Protein AF-A0A0A2WNA7-F1 (afdb_monomer)

Mean predicted aligned error: 3.86 Å

Structure (mmCIF, N/CA/C/O backbone):
data_AF-A0A0A2WNA7-F1
#
_entry.id   AF-A0A0A2WNA7-F1
#
loop_
_atom_site.group_PDB
_atom_site.id
_atom_site.type_symbol
_atom_site.label_atom_id
_atom_site.label_alt_id
_atom_site.label_comp_id
_atom_site.label_asym_id
_atom_site.label_entity_id
_atom_site.label_seq_id
_atom_site.pdbx_PDB_ins_code
_atom_site.Cartn_x
_atom_site.Cartn_y
_atom_site.Cartn_z
_atom_site.occupancy
_atom_site.B_iso_or_equiv
_atom_site.auth_seq_id
_atom_site.auth_comp_id
_atom_site.auth_asym_id
_atom_site.auth_atom_id
_atom_site.pdbx_PDB_model_num
ATOM 1 N N . MET A 1 1 ? -21.262 -8.398 -3.304 1.00 74.75 1 MET A N 1
ATOM 2 C CA . MET A 1 1 ? -21.379 -7.431 -4.423 1.00 74.75 1 MET A CA 1
ATOM 3 C C . MET A 1 1 ? -20.556 -6.163 -4.201 1.00 74.75 1 MET A C 1
ATOM 5 O O . MET A 1 1 ? -19.717 -5.873 -5.038 1.00 74.75 1 MET A O 1
ATOM 9 N N . ARG A 1 2 ? -20.698 -5.451 -3.071 1.00 89.50 2 ARG A N 1
ATOM 10 C CA . ARG A 1 2 ? -19.958 -4.197 -2.808 1.00 89.50 2 ARG A CA 1
ATOM 11 C C . ARG A 1 2 ? -18.426 -4.309 -2.900 1.00 89.50 2 ARG A C 1
ATOM 13 O O . ARG A 1 2 ? -17.811 -3.468 -3.539 1.00 89.50 2 ARG A O 1
ATOM 20 N N . THR A 1 3 ? -17.816 -5.335 -2.302 1.00 89.25 3 THR A N 1
ATOM 21 C CA . THR A 1 3 ? -16.349 -5.519 -2.329 1.00 89.25 3 THR A CA 1
ATOM 22 C C . THR A 1 3 ? -15.823 -5.816 -3.728 1.00 89.25 3 THR A C 1
ATOM 24 O O . THR A 1 3 ? -14.811 -5.255 -4.123 1.00 89.25 3 THR A O 1
ATOM 27 N N . LEU A 1 4 ? -16.535 -6.652 -4.491 1.00 91.88 4 LEU A N 1
ATOM 28 C CA . LEU A 1 4 ? -16.180 -6.949 -5.879 1.00 91.88 4 LEU A CA 1
ATOM 29 C C . LEU A 1 4 ? -16.275 -5.691 -6.748 1.00 91.88 4 LEU A C 1
ATOM 31 O O . LEU A 1 4 ? -15.347 -5.399 -7.486 1.00 91.88 4 LEU A O 1
ATOM 35 N N . ALA A 1 5 ? -17.354 -4.914 -6.617 1.00 94.56 5 ALA A N 1
ATOM 36 C CA . ALA A 1 5 ? -17.497 -3.651 -7.338 1.00 94.56 5 ALA A CA 1
ATOM 37 C C . ALA A 1 5 ? -16.379 -2.658 -6.983 1.00 94.56 5 ALA A C 1
ATOM 39 O O . ALA A 1 5 ? -15.822 -2.024 -7.873 1.00 94.56 5 ALA A O 1
ATOM 40 N N . LEU A 1 6 ? -16.014 -2.562 -5.699 1.00 94.12 6 LEU A N 1
ATOM 41 C CA . LEU A 1 6 ? -14.904 -1.722 -5.257 1.00 94.12 6 LEU A CA 1
ATOM 42 C C . LEU A 1 6 ? -13.572 -2.193 -5.852 1.00 94.12 6 LEU A C 1
ATOM 44 O O . LEU A 1 6 ? -12.827 -1.371 -6.364 1.00 94.12 6 LEU A O 1
ATOM 48 N N . PHE A 1 7 ? -13.303 -3.501 -5.837 1.00 95.50 7 PHE A N 1
ATOM 49 C CA . PHE A 1 7 ? -12.118 -4.078 -6.471 1.00 95.50 7 PHE A CA 1
ATOM 50 C C . PHE A 1 7 ? -12.062 -3.766 -7.971 1.00 95.50 7 PHE A C 1
ATOM 52 O O . PHE A 1 7 ? -11.045 -3.276 -8.447 1.00 95.50 7 PHE A O 1
ATOM 59 N N . LEU A 1 8 ? -13.154 -3.996 -8.707 1.00 96.38 8 LEU A N 1
ATOM 60 C CA . LEU A 1 8 ? -13.214 -3.729 -10.147 1.00 96.38 8 LEU A CA 1
ATOM 61 C C . LEU A 1 8 ? -13.015 -2.242 -10.456 1.00 96.38 8 LEU A C 1
ATOM 63 O O . LEU A 1 8 ? -12.287 -1.902 -11.383 1.00 96.38 8 LEU A O 1
ATOM 67 N N . LEU A 1 9 ? -13.614 -1.356 -9.655 1.00 96.56 9 LEU A N 1
ATOM 68 C CA . LEU A 1 9 ? -13.421 0.085 -9.784 1.00 96.56 9 LEU A CA 1
ATOM 69 C C . LEU A 1 9 ? -11.971 0.483 -9.492 1.00 96.56 9 LEU A C 1
ATOM 71 O O . LEU A 1 9 ? -11.406 1.278 -10.234 1.00 96.56 9 LEU A O 1
ATOM 75 N N . THR A 1 10 ? -11.359 -0.080 -8.447 1.00 96.44 10 THR A N 1
ATOM 76 C CA . THR A 1 10 ? -9.941 0.121 -8.129 1.00 96.44 10 THR A CA 1
ATOM 77 C C . THR A 1 10 ? -9.051 -0.339 -9.277 1.00 96.44 10 THR A C 1
ATOM 79 O O . THR A 1 10 ? -8.173 0.413 -9.683 1.00 96.44 10 THR A O 1
ATOM 82 N N . ALA A 1 11 ? -9.292 -1.527 -9.833 1.00 96.19 11 ALA A N 1
ATOM 83 C CA . ALA A 1 11 ? -8.515 -2.060 -10.946 1.00 96.19 11 ALA A CA 1
ATOM 84 C C . ALA A 1 11 ? -8.626 -1.168 -12.192 1.00 96.19 11 ALA A C 1
ATOM 86 O O . ALA A 1 11 ? -7.611 -0.806 -12.785 1.00 96.19 11 ALA A O 1
ATOM 87 N N . LEU A 1 12 ? -9.848 -0.754 -12.542 1.00 96.94 12 LEU A N 1
ATOM 88 C CA . LEU A 1 12 ? -10.103 0.145 -13.666 1.00 96.94 12 LEU A CA 1
ATOM 89 C C . LEU A 1 12 ? -9.439 1.512 -13.461 1.00 96.94 12 LEU A C 1
ATOM 91 O O . LEU A 1 12 ? -8.773 2.015 -14.362 1.00 96.94 12 LEU A O 1
ATOM 95 N N . ALA A 1 13 ? -9.590 2.103 -12.275 1.00 96.69 13 ALA A N 1
ATOM 96 C CA . ALA A 1 13 ? -8.997 3.394 -11.948 1.00 96.69 13 ALA A CA 1
ATOM 97 C C . ALA A 1 13 ? -7.464 3.327 -11.916 1.00 96.69 13 ALA A C 1
ATOM 99 O O . ALA A 1 13 ? -6.812 4.244 -12.407 1.00 96.69 13 ALA A O 1
ATOM 100 N N . GLN A 1 14 ? -6.883 2.240 -11.396 1.00 96.38 14 GLN A N 1
ATOM 101 C CA . GLN A 1 14 ? -5.435 2.034 -11.400 1.00 96.38 14 GLN A CA 1
ATOM 102 C C . GLN A 1 14 ? -4.918 1.993 -12.836 1.00 96.38 14 GLN A C 1
ATOM 104 O O . GLN A 1 14 ? -3.965 2.700 -13.155 1.00 96.38 14 GLN A O 1
ATOM 109 N N . ALA A 1 15 ? -5.554 1.204 -13.706 1.00 94.62 15 ALA A N 1
ATOM 110 C CA . ALA A 1 15 ? -5.166 1.100 -15.109 1.00 94.62 15 ALA A CA 1
ATOM 111 C C . ALA A 1 15 ? -5.284 2.453 -15.827 1.00 94.62 15 ALA A C 1
ATOM 113 O O . ALA A 1 15 ? -4.354 2.874 -16.510 1.00 94.62 15 ALA A O 1
ATOM 114 N N . PHE A 1 16 ? -6.390 3.170 -15.608 1.00 95.69 16 PHE A N 1
ATOM 115 C CA . PHE A 1 16 ? -6.614 4.489 -16.194 1.00 95.69 16 PHE A CA 1
ATOM 116 C C . PHE A 1 16 ? -5.559 5.513 -15.752 1.00 95.69 16 PHE A C 1
ATOM 118 O O . PHE A 1 16 ? -4.976 6.187 -16.595 1.00 95.69 16 PHE A O 1
ATOM 125 N N . LEU A 1 17 ? -5.268 5.607 -14.449 1.00 94.56 17 LEU A N 1
ATOM 126 C CA . LEU A 1 17 ? -4.246 6.526 -13.934 1.00 94.56 17 LEU A CA 1
ATOM 127 C C . LEU A 1 17 ? -2.845 6.162 -14.430 1.00 94.56 17 LEU A C 1
ATOM 129 O O . LEU A 1 17 ? -2.076 7.056 -14.764 1.00 94.56 17 LEU A O 1
ATOM 133 N N . SER A 1 18 ? -2.533 4.867 -14.516 1.00 91.75 18 SER A N 1
ATOM 134 C CA . SER A 1 18 ? -1.239 4.397 -15.025 1.00 91.75 18 SER A CA 1
ATOM 135 C C . SER A 1 18 ? -1.024 4.797 -16.487 1.00 91.75 18 SER A C 1
ATOM 137 O O . SER A 1 18 ? 0.090 5.135 -16.856 1.00 91.75 18 SER A O 1
ATOM 139 N N . GLY A 1 19 ? -2.081 4.782 -17.309 1.00 93.06 19 GLY A N 1
ATOM 140 C CA . GLY A 1 19 ? -2.011 5.190 -18.716 1.00 93.06 19 GLY A CA 1
ATOM 141 C C . GLY A 1 19 ? -2.117 6.699 -18.959 1.00 93.06 19 GLY A C 1
ATOM 142 O O . GLY A 1 19 ? -1.809 7.156 -20.054 1.00 93.06 19 GLY A O 1
ATOM 143 N N . LEU A 1 20 ? -2.581 7.474 -17.972 1.00 94.44 20 LEU A N 1
ATOM 144 C CA . LEU A 1 20 ? -2.735 8.928 -18.088 1.00 94.44 20 LEU A CA 1
ATOM 145 C C . LEU A 1 20 ? -1.456 9.690 -17.712 1.00 94.44 20 LEU A C 1
ATOM 147 O O . LEU A 1 20 ? -1.237 10.798 -18.202 1.00 94.44 20 LEU A O 1
ATOM 151 N N . LEU A 1 21 ? -0.652 9.144 -16.797 1.00 90.94 21 LEU A N 1
ATOM 152 C CA . LEU A 1 21 ? 0.543 9.818 -16.297 1.00 90.94 21 LEU A CA 1
ATOM 153 C C . LEU A 1 21 ? 1.724 9.688 -17.273 1.00 90.94 21 LEU A C 1
ATOM 155 O O . LEU A 1 21 ? 1.818 8.693 -17.988 1.00 90.94 21 LEU A O 1
ATOM 159 N N . PRO A 1 22 ? 2.639 10.677 -17.299 1.00 90.94 22 PRO A N 1
ATOM 160 C CA . PRO A 1 22 ? 3.851 10.598 -18.107 1.00 90.94 22 PRO A CA 1
ATOM 161 C C . PRO A 1 22 ? 4.740 9.413 -17.722 1.00 90.94 22 PRO A C 1
ATOM 163 O O . PRO A 1 22 ? 4.801 9.024 -16.552 1.00 90.94 22 PRO A O 1
ATOM 166 N N . ASP A 1 23 ? 5.508 8.924 -18.695 1.00 85.06 23 ASP A N 1
ATOM 167 C CA . ASP A 1 23 ? 6.494 7.868 -18.479 1.00 85.06 23 ASP A CA 1
ATOM 168 C C . ASP A 1 23 ? 7.453 8.215 -17.330 1.00 85.06 23 ASP A C 1
ATOM 170 O O . ASP A 1 23 ? 7.996 9.318 -17.236 1.00 85.06 23 ASP A O 1
ATOM 174 N N . GLY A 1 24 ? 7.659 7.246 -16.438 1.00 83.81 24 GLY A N 1
ATOM 175 C CA . GLY A 1 24 ? 8.529 7.376 -15.271 1.00 83.81 24 GLY A CA 1
ATOM 176 C C . GLY A 1 24 ? 7.848 7.913 -14.012 1.00 83.81 24 GLY A C 1
ATOM 177 O O . GLY A 1 24 ? 8.391 7.698 -12.931 1.00 83.81 24 GLY A O 1
ATOM 178 N N . LEU A 1 25 ? 6.665 8.535 -14.095 1.00 89.94 25 LEU A N 1
ATOM 179 C CA . LEU A 1 25 ? 5.910 8.962 -12.913 1.00 89.94 25 LEU A CA 1
ATOM 180 C C . LEU A 1 25 ? 4.964 7.838 -12.448 1.00 89.94 25 LEU A C 1
ATOM 182 O O . LEU A 1 25 ? 4.006 7.523 -13.155 1.00 89.94 25 LEU A O 1
ATOM 186 N N . PRO A 1 26 ? 5.179 7.234 -11.263 1.00 91.88 26 PRO A N 1
ATOM 187 C CA . PRO A 1 26 ? 4.306 6.168 -10.800 1.00 91.88 26 PRO A CA 1
ATOM 188 C C . PRO A 1 26 ? 2.928 6.735 -10.417 1.00 91.88 26 PRO A C 1
ATOM 190 O O . PRO A 1 26 ? 2.853 7.789 -9.778 1.00 91.88 26 PRO A O 1
ATOM 193 N N . PRO A 1 27 ? 1.826 6.048 -10.759 1.00 94.62 27 PRO A N 1
ATOM 194 C CA . PRO A 1 27 ? 0.501 6.398 -10.261 1.00 94.62 27 PRO A CA 1
ATOM 195 C C . PRO A 1 27 ? 0.404 6.186 -8.743 1.00 94.62 27 PRO A C 1
ATOM 197 O O . PRO A 1 27 ? 1.195 5.435 -8.169 1.00 94.62 27 PRO A O 1
ATOM 200 N N . PRO A 1 28 ? -0.593 6.791 -8.067 1.00 96.75 28 PRO A N 1
ATOM 201 C CA . PRO A 1 28 ? -0.918 6.387 -6.704 1.00 96.75 28 PRO A CA 1
ATOM 202 C C . PRO A 1 28 ? -1.269 4.892 -6.664 1.00 96.75 28 PRO A C 1
ATOM 204 O O . PRO A 1 28 ? -1.909 4.365 -7.578 1.00 96.75 28 PRO A O 1
ATOM 207 N N . ASP A 1 29 ? -0.894 4.219 -5.580 1.00 97.44 29 ASP A N 1
ATOM 208 C CA . ASP A 1 29 ? -1.148 2.791 -5.400 1.00 97.44 29 ASP A CA 1
ATOM 209 C C . ASP A 1 29 ? -2.550 2.562 -4.817 1.00 97.44 29 ASP A C 1
ATOM 211 O O . ASP A 1 29 ? -2.768 2.544 -3.599 1.00 97.44 29 ASP A O 1
ATOM 215 N N . LEU A 1 30 ? -3.536 2.404 -5.701 1.00 97.75 30 LEU A N 1
ATOM 216 C CA . LEU A 1 30 ? -4.929 2.200 -5.316 1.00 97.75 30 LEU A CA 1
ATOM 217 C C . LEU A 1 30 ? -5.173 0.807 -4.727 1.00 97.75 30 LEU A C 1
ATOM 219 O O . LEU A 1 30 ? -6.077 0.654 -3.902 1.00 97.75 30 LEU A O 1
ATOM 223 N N . TYR A 1 31 ? -4.382 -0.198 -5.110 1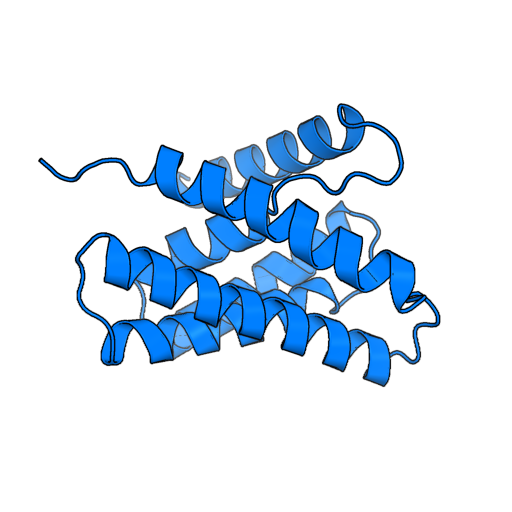.00 97.88 31 TYR A N 1
ATOM 224 C CA . TYR A 1 31 ? -4.473 -1.546 -4.545 1.00 97.88 31 TYR A CA 1
ATOM 225 C C . TYR A 1 31 ? -4.012 -1.569 -3.091 1.00 97.88 31 TYR A C 1
ATOM 227 O O . TYR A 1 31 ? -4.671 -2.183 -2.248 1.00 97.88 31 TYR A O 1
ATOM 235 N N . PHE A 1 32 ? -2.954 -0.831 -2.761 1.00 98.31 32 PHE A N 1
ATOM 236 C CA . PHE A 1 32 ? -2.539 -0.627 -1.379 1.00 98.31 32 PHE A CA 1
ATOM 237 C C . PHE A 1 32 ? -3.618 0.082 -0.559 1.00 98.31 32 PHE A C 1
ATOM 239 O O . PHE A 1 32 ? -3.980 -0.393 0.520 1.00 98.31 32 PHE A O 1
ATOM 246 N N . LEU A 1 33 ? -4.211 1.161 -1.080 1.00 97.69 33 LEU A N 1
ATOM 247 C CA . LEU A 1 33 ? -5.323 1.839 -0.401 1.00 97.69 33 LEU A CA 1
ATOM 248 C C . LEU A 1 33 ? -6.528 0.916 -0.195 1.00 97.69 33 LEU A C 1
ATOM 250 O O . LEU A 1 33 ? -7.143 0.935 0.876 1.00 97.69 33 LEU A O 1
ATOM 254 N N . LEU A 1 34 ? -6.848 0.088 -1.191 1.00 97.31 34 LEU A N 1
ATOM 255 C CA . LEU A 1 34 ? -7.906 -0.911 -1.105 1.00 97.31 34 LEU A CA 1
ATOM 256 C C . LEU A 1 34 ? -7.597 -1.957 -0.029 1.00 97.31 34 LEU A C 1
ATOM 258 O O . LEU A 1 34 ? -8.466 -2.249 0.795 1.00 97.31 34 LEU A O 1
ATOM 262 N N . ALA A 1 35 ? -6.370 -2.479 0.013 1.00 97.88 35 ALA A N 1
ATOM 263 C CA . ALA A 1 35 ? -5.938 -3.437 1.023 1.00 97.88 35 ALA A CA 1
ATOM 264 C C . ALA A 1 35 ? -6.086 -2.850 2.432 1.00 97.88 35 ALA A C 1
ATOM 266 O O . ALA A 1 35 ? -6.749 -3.457 3.277 1.00 97.88 35 ALA A O 1
ATOM 267 N N . LEU A 1 36 ? -5.589 -1.632 2.678 1.00 96.75 36 LEU A N 1
ATOM 268 C CA . LEU A 1 36 ? -5.753 -0.952 3.969 1.00 96.75 36 LEU A CA 1
ATOM 269 C C . LEU A 1 36 ? -7.229 -0.712 4.316 1.00 96.75 36 LEU A C 1
ATOM 271 O O . LEU A 1 36 ? -7.635 -0.869 5.467 1.00 96.75 36 LEU A O 1
ATOM 275 N N . HIS A 1 37 ? -8.054 -0.333 3.337 1.00 95.62 37 HIS A N 1
ATOM 276 C CA . HIS A 1 37 ? -9.482 -0.105 3.549 1.00 95.62 37 HIS A CA 1
ATOM 277 C C . HIS A 1 37 ? -10.220 -1.380 3.970 1.00 95.62 37 HIS A C 1
ATOM 279 O O . HIS A 1 37 ? -10.986 -1.357 4.937 1.00 95.62 37 HIS A O 1
ATOM 285 N N . LEU A 1 38 ? -9.999 -2.483 3.253 1.00 95.00 38 LEU A N 1
ATOM 286 C CA . LEU A 1 38 ? -10.681 -3.753 3.500 1.00 95.00 38 LEU A CA 1
ATOM 287 C C . LEU A 1 38 ? -10.207 -4.411 4.799 1.00 95.00 38 LEU A C 1
ATOM 289 O O . LEU A 1 38 ? -11.021 -4.940 5.554 1.00 95.00 38 LEU A O 1
ATOM 293 N N . THR A 1 39 ? -8.909 -4.334 5.086 1.00 95.50 39 THR A N 1
ATOM 294 C CA . THR A 1 39 ? -8.293 -4.976 6.258 1.00 95.50 39 THR A CA 1
ATOM 295 C C . THR A 1 39 ? -8.551 -4.229 7.564 1.00 95.50 39 THR A C 1
ATOM 297 O O . THR A 1 39 ? -8.609 -4.851 8.622 1.00 95.50 39 THR A O 1
ATOM 300 N N . ALA A 1 40 ? -8.810 -2.917 7.514 1.00 93.19 40 ALA A N 1
ATOM 301 C CA . ALA A 1 40 ? -9.039 -2.084 8.699 1.00 93.19 40 ALA A CA 1
ATOM 302 C C . ALA A 1 40 ? -10.196 -2.541 9.609 1.00 93.19 40 ALA A C 1
ATOM 304 O O . ALA A 1 40 ? -10.301 -2.059 10.733 1.00 93.19 40 ALA A O 1
ATOM 305 N N . ARG A 1 41 ? -11.093 -3.412 9.132 1.00 90.00 41 ARG A N 1
ATOM 306 C CA . ARG A 1 41 ? -12.298 -3.846 9.864 1.00 90.00 41 ARG A CA 1
ATOM 307 C C . ARG A 1 41 ? -12.344 -5.341 10.162 1.00 90.00 41 ARG A C 1
ATOM 309 O O . ARG A 1 41 ? -13.341 -5.812 10.697 1.00 90.00 41 ARG A O 1
ATOM 316 N N . ILE A 1 42 ? -11.305 -6.082 9.794 1.00 95.44 42 ILE A N 1
ATOM 317 C CA . ILE A 1 42 ? -11.250 -7.537 9.952 1.00 95.44 42 ILE A CA 1
ATOM 318 C C . ILE A 1 42 ? -9.987 -7.935 10.720 1.00 95.44 42 ILE A C 1
ATOM 320 O O . ILE A 1 42 ? -9.004 -7.187 10.716 1.00 95.44 42 ILE A O 1
ATOM 324 N N . PRO A 1 43 ? -9.990 -9.088 11.405 1.00 96.31 43 PRO A N 1
ATOM 325 C CA . PRO A 1 43 ? -8.829 -9.540 12.157 1.00 96.31 43 PRO A CA 1
ATOM 326 C C . PRO A 1 43 ? -7.664 -9.932 11.238 1.00 96.31 43 PRO A C 1
ATOM 328 O O . PRO A 1 43 ? -7.858 -10.343 10.092 1.00 96.31 43 PRO A O 1
ATOM 331 N N . TYR A 1 44 ? -6.442 -9.854 11.773 1.00 96.38 44 TYR A N 1
ATOM 332 C CA . TYR A 1 44 ? -5.206 -10.035 11.001 1.00 96.38 44 TYR A CA 1
ATOM 333 C C . TYR A 1 44 ? -5.131 -11.374 10.253 1.00 96.38 44 TYR A C 1
ATOM 335 O O . TYR A 1 44 ? -4.666 -11.411 9.119 1.00 96.38 44 TYR A O 1
ATOM 343 N N . TYR A 1 45 ? -5.642 -12.462 10.834 1.00 96.19 45 TYR A N 1
ATOM 344 C CA . TYR A 1 45 ? -5.606 -13.789 10.211 1.00 96.19 45 TYR A CA 1
ATOM 345 C C . TYR A 1 45 ? -6.495 -13.903 8.958 1.00 96.19 45 TYR A C 1
ATOM 347 O O . TYR A 1 45 ? -6.279 -14.796 8.148 1.00 96.19 45 TYR A O 1
ATOM 355 N N . GLN A 1 46 ? -7.462 -12.997 8.768 1.00 97.81 46 GLN A N 1
ATOM 356 C CA . GLN A 1 46 ? -8.244 -12.869 7.529 1.00 97.81 46 GLN A CA 1
ATOM 357 C C . GLN A 1 46 ? -7.681 -11.775 6.618 1.00 97.81 46 GLN A C 1
ATOM 359 O O . GLN A 1 46 ? -7.621 -11.945 5.401 1.00 97.81 46 GLN A O 1
ATOM 364 N N . GLY A 1 47 ? -7.255 -10.651 7.201 1.00 97.88 47 GLY A N 1
ATOM 365 C CA . GLY A 1 47 ? -6.745 -9.514 6.443 1.00 97.88 47 GLY A CA 1
ATOM 366 C C . GLY A 1 47 ? -5.430 -9.790 5.722 1.00 97.88 47 GLY A C 1
ATOM 367 O O . GLY A 1 47 ? -5.269 -9.356 4.586 1.00 97.88 47 GLY A O 1
ATOM 368 N N . LEU A 1 48 ? -4.509 -10.536 6.336 1.00 98.38 48 LEU A N 1
ATOM 369 C CA . LEU A 1 48 ? -3.216 -10.850 5.723 1.00 98.38 48 LEU A CA 1
ATOM 370 C C . LEU A 1 48 ? -3.364 -11.721 4.459 1.00 98.38 48 LEU A C 1
ATOM 372 O O . LEU A 1 48 ? -2.858 -11.302 3.416 1.00 98.38 48 LEU A O 1
ATOM 376 N N . PRO A 1 49 ? -4.107 -12.853 4.473 1.00 98.44 49 PRO A N 1
ATOM 377 C CA . PRO A 1 49 ? -4.406 -13.589 3.243 1.00 98.44 49 PRO A CA 1
ATOM 378 C C . PRO A 1 49 ? -5.130 -12.748 2.188 1.00 98.44 49 PRO A C 1
ATOM 380 O O . PRO A 1 49 ? -4.827 -12.864 1.003 1.00 98.44 49 PRO A O 1
ATOM 383 N N . LEU A 1 50 ? -6.061 -11.878 2.601 1.00 98.06 50 LEU A N 1
ATOM 384 C CA . LEU A 1 50 ? -6.778 -10.997 1.678 1.00 98.06 50 LEU A CA 1
ATOM 385 C C . LEU A 1 50 ? -5.835 -10.007 0.981 1.00 98.06 50 LEU A C 1
ATOM 387 O O . LEU A 1 50 ? -5.926 -9.836 -0.231 1.00 98.06 50 LEU A O 1
ATOM 391 N N . ALA A 1 51 ? -4.931 -9.367 1.724 1.00 98.38 51 ALA A N 1
ATOM 392 C CA . ALA A 1 51 ? -3.956 -8.434 1.166 1.00 98.38 51 ALA A CA 1
ATOM 393 C C . ALA A 1 51 ? -2.993 -9.128 0.193 1.00 98.38 51 ALA A C 1
ATOM 395 O O . ALA A 1 51 ? -2.737 -8.604 -0.889 1.00 98.38 51 ALA A O 1
ATOM 396 N N . LEU A 1 52 ? -2.527 -10.333 0.544 1.00 98.44 52 LEU A N 1
ATOM 397 C CA . LEU A 1 52 ? -1.719 -11.160 -0.349 1.00 98.44 52 LEU A CA 1
ATOM 398 C C . LEU A 1 52 ? -2.477 -11.477 -1.644 1.00 98.44 52 LEU A C 1
ATOM 400 O O . LEU A 1 52 ? -1.945 -11.262 -2.729 1.00 98.44 52 LEU A O 1
ATOM 404 N N . LEU A 1 53 ? -3.729 -11.937 -1.540 1.00 97.94 53 LEU A N 1
ATOM 405 C CA . LEU A 1 53 ? -4.560 -12.254 -2.701 1.00 97.94 53 LEU A CA 1
ATOM 406 C C . LEU A 1 53 ? -4.773 -11.031 -3.601 1.00 97.94 53 LEU A C 1
ATOM 408 O O . LEU A 1 53 ? -4.657 -11.145 -4.816 1.00 97.94 53 LEU A O 1
ATOM 412 N N . LEU A 1 54 ? -5.049 -9.862 -3.019 1.00 97.94 54 LEU A N 1
ATOM 413 C CA . LEU A 1 54 ? -5.186 -8.617 -3.777 1.00 97.94 54 LEU A CA 1
ATOM 414 C C . LEU A 1 54 ? -3.909 -8.273 -4.545 1.00 97.94 54 LEU A C 1
ATOM 416 O O . LEU A 1 54 ? -3.997 -7.905 -5.712 1.00 97.94 54 LEU A O 1
ATOM 420 N N . GLY A 1 55 ? -2.739 -8.430 -3.923 1.00 97.94 55 GLY A N 1
ATOM 421 C CA . GLY A 1 55 ? -1.465 -8.148 -4.579 1.00 97.94 55 GLY A CA 1
ATOM 422 C C . GLY A 1 55 ? -1.145 -9.154 -5.685 1.00 97.94 55 GLY A C 1
ATOM 423 O O . GLY A 1 55 ? -0.676 -8.761 -6.744 1.00 97.94 55 GLY A O 1
ATOM 424 N N . LEU A 1 56 ? -1.490 -10.433 -5.506 1.00 98.00 56 LEU A N 1
ATOM 425 C CA . LEU A 1 56 ? -1.372 -11.435 -6.573 1.00 98.00 56 LEU A CA 1
ATOM 426 C C . LEU A 1 56 ? -2.293 -11.118 -7.759 1.00 98.00 56 LEU A C 1
ATOM 428 O O . LEU A 1 56 ? -1.892 -11.264 -8.909 1.00 98.00 56 LEU A O 1
ATOM 432 N N . LEU A 1 57 ? -3.520 -10.660 -7.498 1.00 97.50 57 LEU A N 1
ATOM 433 C CA . LEU A 1 57 ? -4.431 -10.215 -8.554 1.00 97.50 57 LEU A CA 1
ATOM 434 C C . LEU A 1 57 ? -3.896 -8.969 -9.269 1.00 97.50 57 LEU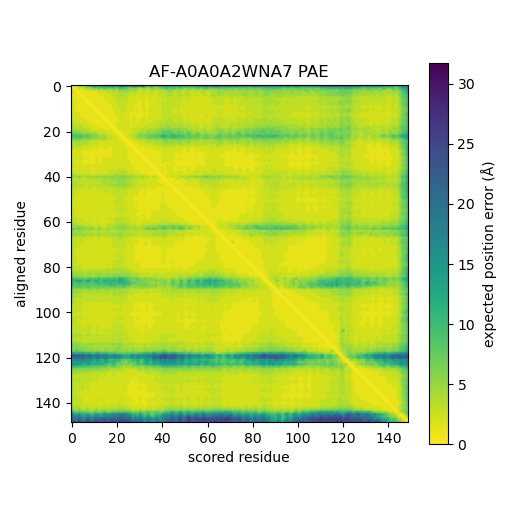 A C 1
ATOM 436 O O . LEU A 1 57 ? -4.001 -8.887 -10.489 1.00 97.50 57 LEU A O 1
ATOM 440 N N . GLN A 1 58 ? -3.297 -8.029 -8.536 1.00 96.81 58 GLN A N 1
ATOM 441 C CA . GLN A 1 58 ? -2.619 -6.871 -9.115 1.00 96.81 58 GLN A CA 1
ATOM 442 C C . GLN A 1 58 ? -1.455 -7.296 -10.016 1.00 96.81 58 GLN A C 1
ATOM 444 O O . GLN A 1 58 ? -1.361 -6.797 -11.135 1.00 96.81 58 GLN A O 1
ATOM 449 N N . ASP A 1 59 ? -0.616 -8.237 -9.571 1.00 96.25 59 ASP A N 1
ATOM 450 C CA . ASP A 1 59 ? 0.476 -8.788 -10.381 1.00 96.25 59 ASP A CA 1
ATOM 451 C C . ASP A 1 59 ? -0.066 -9.387 -11.691 1.00 96.25 59 ASP A C 1
ATOM 453 O O . ASP A 1 59 ? 0.437 -9.075 -12.766 1.00 96.25 59 ASP A O 1
ATOM 457 N N . LEU A 1 60 ? -1.135 -10.190 -11.626 1.00 96.31 60 LEU A N 1
ATOM 458 C CA . LEU A 1 60 ? -1.740 -10.820 -12.807 1.00 96.31 60 LEU A CA 1
ATOM 459 C C . LEU A 1 60 ? -2.357 -9.803 -13.778 1.00 96.31 60 LEU A C 1
ATOM 461 O O . LEU A 1 60 ? -2.158 -9.906 -14.986 1.00 96.31 60 LEU A O 1
ATOM 465 N N . LEU A 1 61 ? -3.106 -8.825 -13.264 1.00 95.19 61 LEU A N 1
ATOM 466 C CA . LEU A 1 61 ? -3.781 -7.812 -14.082 1.00 95.19 61 LEU A CA 1
ATOM 467 C C . LEU A 1 61 ? -2.803 -6.798 -14.683 1.00 95.19 61 LEU A C 1
ATOM 469 O O . LEU A 1 61 ? -3.032 -6.305 -15.784 1.00 95.19 61 LEU A O 1
ATOM 473 N N . GLY A 1 62 ? -1.727 -6.486 -13.962 1.00 90.81 62 GLY A N 1
ATOM 474 C CA . GLY A 1 62 ? -0.678 -5.568 -14.397 1.00 90.81 62 GLY A CA 1
ATOM 475 C C . GLY A 1 62 ? 0.420 -6.221 -15.236 1.00 90.81 62 GLY A C 1
ATOM 476 O O . GLY A 1 62 ? 1.388 -5.540 -15.559 1.00 90.81 62 GLY A O 1
ATOM 477 N N . LEU A 1 63 ? 0.306 -7.519 -15.556 1.00 89.12 63 LEU A N 1
ATOM 478 C CA . LEU A 1 63 ? 1.358 -8.313 -16.212 1.00 89.12 63 LEU A CA 1
ATOM 479 C C . LEU A 1 63 ? 2.715 -8.225 -15.480 1.00 89.12 63 LEU A C 1
ATOM 481 O O . LEU A 1 63 ? 3.781 -8.245 -16.094 1.00 89.12 63 LEU A O 1
ATOM 485 N N . GLY A 1 64 ? 2.663 -8.096 -14.155 1.00 87.12 64 GLY A N 1
ATOM 486 C CA . GLY A 1 64 ? 3.816 -7.974 -13.275 1.00 87.12 64 GLY A CA 1
ATOM 487 C C . GLY A 1 64 ? 4.400 -9.322 -12.851 1.00 87.12 64 GLY A C 1
ATOM 488 O O . GLY A 1 64 ? 3.889 -10.399 -13.162 1.00 87.12 64 GLY A O 1
ATOM 489 N N . TYR A 1 65 ? 5.490 -9.260 -12.087 1.00 92.56 65 TYR A N 1
ATOM 490 C CA . TYR A 1 65 ? 6.102 -10.445 -11.491 1.00 92.56 65 TYR A CA 1
ATOM 491 C C . TYR A 1 65 ? 5.219 -10.997 -10.372 1.00 92.56 65 TYR A C 1
ATOM 493 O O . TYR A 1 65 ? 5.026 -10.340 -9.351 1.00 92.56 65 TYR A O 1
ATOM 501 N N . LEU A 1 66 ? 4.716 -12.221 -10.547 1.00 93.25 66 LEU A N 1
ATOM 502 C CA . LEU A 1 66 ? 3.824 -12.855 -9.580 1.00 93.25 66 LEU A CA 1
ATOM 503 C C . LEU A 1 66 ? 4.462 -12.926 -8.184 1.00 93.25 66 LEU A C 1
ATOM 505 O O . LEU A 1 66 ? 5.524 -13.522 -7.999 1.00 93.25 66 LEU A O 1
ATOM 509 N N . GLY A 1 67 ? 3.784 -12.347 -7.196 1.00 93.62 67 GLY A N 1
ATOM 510 C CA . GLY A 1 67 ? 4.216 -12.315 -5.802 1.00 93.62 67 GLY A CA 1
ATOM 511 C C . GLY A 1 67 ? 4.972 -11.047 -5.408 1.00 93.62 67 GLY A C 1
ATOM 512 O O . GLY A 1 67 ? 5.215 -10.858 -4.213 1.00 93.62 67 GLY A O 1
ATOM 513 N N . LEU A 1 68 ? 5.309 -10.162 -6.352 1.00 95.56 68 LEU A N 1
ATOM 514 C CA . LEU A 1 68 ? 5.987 -8.901 -6.061 1.00 95.56 68 LEU A CA 1
ATOM 515 C C . LEU A 1 68 ? 5.066 -7.959 -5.276 1.00 95.56 68 LEU A C 1
ATOM 517 O O . LEU A 1 68 ? 5.357 -7.632 -4.120 1.00 95.56 68 LEU A O 1
ATOM 521 N N . HIS A 1 69 ? 3.916 -7.587 -5.849 1.00 97.06 69 HIS A N 1
ATOM 522 C CA . HIS A 1 69 ? 2.924 -6.784 -5.134 1.00 97.06 69 HIS A CA 1
ATOM 523 C C . HIS A 1 69 ? 2.237 -7.608 -4.044 1.00 97.06 69 HIS A C 1
ATOM 525 O O . HIS A 1 69 ? 1.944 -7.073 -2.977 1.00 97.06 69 HIS A O 1
ATOM 531 N N . GLY A 1 70 ? 2.056 -8.920 -4.249 1.00 97.88 70 GLY A N 1
ATOM 532 C CA . GLY A 1 70 ? 1.557 -9.839 -3.217 1.00 97.88 70 GLY A CA 1
ATOM 533 C C . GLY A 1 70 ? 2.316 -9.727 -1.889 1.00 97.88 70 GLY A C 1
ATOM 534 O O . GLY A 1 70 ? 1.713 -9.498 -0.837 1.00 97.88 70 GLY A O 1
ATOM 535 N N . THR A 1 71 ? 3.646 -9.829 -1.935 1.00 98.19 71 THR A N 1
ATOM 536 C CA . THR A 1 71 ? 4.501 -9.715 -0.741 1.00 98.19 71 THR A CA 1
ATOM 537 C C . THR A 1 71 ? 4.491 -8.296 -0.183 1.00 98.19 71 THR A C 1
ATOM 539 O O . THR A 1 71 ? 4.405 -8.116 1.033 1.00 98.19 71 THR A O 1
ATOM 542 N N . GLY A 1 72 ? 4.517 -7.280 -1.051 1.00 98.25 72 GLY A N 1
ATOM 543 C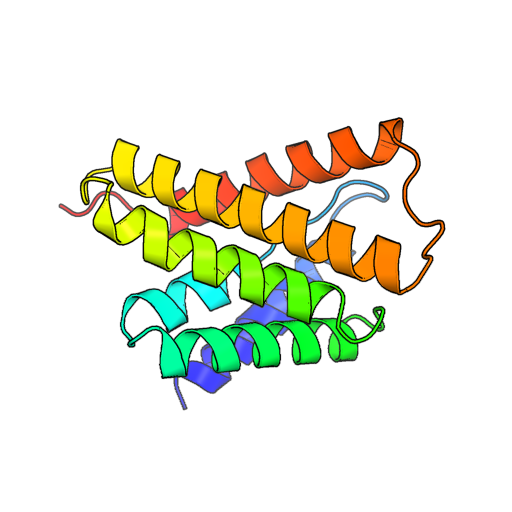 CA . GLY A 1 72 ? 4.403 -5.884 -0.634 1.00 98.25 72 GLY A CA 1
ATOM 544 C C . GLY A 1 72 ? 3.121 -5.622 0.161 1.00 98.25 72 GLY A C 1
ATOM 545 O O . GLY A 1 72 ? 3.176 -5.186 1.310 1.00 98.25 72 GLY A O 1
ATOM 546 N N . LEU A 1 73 ? 1.950 -5.949 -0.390 1.00 98.62 73 LEU A N 1
ATOM 547 C CA . LEU A 1 73 ? 0.673 -5.723 0.292 1.00 98.62 73 LEU A CA 1
ATOM 548 C C . LEU A 1 73 ? 0.542 -6.538 1.580 1.00 98.62 73 LEU A C 1
ATOM 550 O O . LEU A 1 73 ? 0.002 -6.026 2.564 1.00 98.62 73 LEU A O 1
ATOM 554 N N . LEU A 1 74 ? 1.065 -7.766 1.613 1.00 98.69 74 LEU A N 1
ATOM 555 C CA . LEU A 1 74 ? 1.094 -8.595 2.817 1.00 98.69 74 LEU A CA 1
ATOM 556 C C . LEU A 1 74 ? 1.880 -7.919 3.952 1.00 98.69 74 LEU A C 1
ATOM 558 O O . LEU A 1 74 ? 1.343 -7.727 5.046 1.00 98.69 74 LEU A O 1
ATOM 562 N N . VAL A 1 75 ? 3.133 -7.532 3.697 1.00 98.69 75 VAL A N 1
ATOM 563 C CA . VAL A 1 75 ? 4.009 -6.924 4.713 1.00 98.69 75 VAL A CA 1
ATOM 564 C C . VAL A 1 75 ? 3.504 -5.536 5.108 1.00 98.69 75 VAL A C 1
ATOM 566 O O . VAL A 1 75 ? 3.466 -5.210 6.295 1.00 98.69 75 VAL A O 1
ATOM 569 N N . GLY A 1 76 ? 3.034 -4.738 4.148 1.00 98.62 76 GLY A N 1
ATOM 570 C CA . GLY A 1 76 ? 2.447 -3.429 4.428 1.00 98.62 76 GLY A CA 1
ATOM 571 C C . GLY A 1 76 ? 1.189 -3.517 5.294 1.00 98.62 76 GLY A C 1
ATOM 572 O O . GLY A 1 76 ? 1.035 -2.760 6.251 1.00 98.62 76 GLY A O 1
ATOM 573 N N . THR A 1 77 ? 0.320 -4.494 5.034 1.00 98.44 77 THR A N 1
ATOM 574 C CA . THR A 1 77 ? -0.882 -4.735 5.849 1.00 98.44 77 THR A CA 1
ATOM 575 C C . THR A 1 77 ? -0.528 -5.258 7.242 1.00 98.44 77 THR A C 1
ATOM 577 O O . THR A 1 77 ? -1.147 -4.858 8.230 1.00 98.44 77 THR A O 1
ATOM 580 N N . TYR A 1 78 ? 0.493 -6.109 7.364 1.00 98.38 78 TYR A N 1
ATOM 581 C CA . TYR A 1 78 ? 1.008 -6.537 8.666 1.00 98.38 78 TYR A CA 1
ATOM 582 C C . TYR A 1 78 ? 1.510 -5.348 9.493 1.00 98.38 78 TYR A C 1
ATOM 584 O O . TYR A 1 78 ? 1.111 -5.177 10.649 1.00 98.38 78 TYR A O 1
ATOM 592 N N . ALA A 1 79 ? 2.310 -4.474 8.878 1.00 98.25 79 ALA A N 1
ATOM 593 C CA . ALA A 1 79 ? 2.767 -3.238 9.499 1.00 98.25 79 ALA A CA 1
ATOM 594 C C . ALA A 1 79 ? 1.585 -2.331 9.887 1.00 98.25 79 ALA A C 1
ATOM 596 O O . ALA A 1 79 ? 1.559 -1.799 10.996 1.00 98.25 79 ALA A O 1
ATOM 597 N N . PHE A 1 80 ? 0.556 -2.223 9.045 1.00 97.50 80 PHE A N 1
ATOM 598 C CA . PHE A 1 80 ? -0.655 -1.466 9.364 1.00 97.50 80 PHE A CA 1
ATOM 599 C C . PHE A 1 80 ? -1.370 -1.984 10.621 1.00 97.50 80 PHE A C 1
ATOM 601 O O . PHE A 1 80 ? -1.751 -1.191 11.484 1.00 97.50 80 PHE A O 1
ATOM 608 N N . TYR A 1 81 ? -1.529 -3.304 10.769 1.00 97.25 81 TYR A N 1
ATOM 609 C CA . TYR A 1 81 ? -2.106 -3.891 11.983 1.00 97.25 81 TYR A CA 1
ATOM 610 C C . TYR A 1 81 ? -1.280 -3.589 13.233 1.00 97.25 81 TYR A C 1
ATOM 612 O O . TYR A 1 81 ? -1.861 -3.309 14.282 1.00 97.25 81 TYR A O 1
ATOM 620 N N . ALA A 1 82 ? 0.050 -3.633 13.133 1.00 96.12 82 ALA A N 1
ATOM 621 C CA . ALA A 1 82 ? 0.931 -3.273 14.239 1.00 96.12 82 ALA A CA 1
ATOM 622 C C . ALA A 1 82 ? 0.773 -1.790 14.615 1.00 96.12 82 ALA A C 1
ATOM 624 O O . ALA A 1 82 ? 0.540 -1.473 15.780 1.00 96.12 82 ALA A O 1
ATOM 625 N N . ALA A 1 83 ? 0.790 -0.889 13.629 1.00 95.50 83 ALA A N 1
ATOM 626 C CA . ALA A 1 83 ? 0.667 0.547 13.864 1.00 95.50 83 ALA A CA 1
ATOM 627 C C . ALA A 1 83 ? -0.674 0.938 14.496 1.00 95.50 83 ALA A C 1
ATOM 629 O O . ALA A 1 83 ? -0.705 1.771 15.398 1.00 95.50 83 ALA A O 1
ATOM 630 N N . GLN A 1 84 ? -1.779 0.299 14.099 1.00 90.31 84 GLN A N 1
ATOM 631 C CA . GLN A 1 84 ? -3.091 0.556 14.705 1.00 90.31 84 GLN A CA 1
ATOM 632 C C . GLN A 1 84 ? -3.151 0.251 16.212 1.00 90.31 84 GLN A C 1
ATOM 634 O O . GLN A 1 84 ? -4.050 0.743 16.886 1.00 90.31 84 GLN A O 1
ATOM 639 N N . ARG A 1 85 ? -2.215 -0.542 16.754 1.00 90.50 85 ARG A N 1
ATOM 640 C CA . ARG A 1 85 ? -2.128 -0.814 18.199 1.00 90.50 85 ARG A CA 1
ATOM 641 C C . ARG A 1 85 ? -1.379 0.264 18.975 1.00 90.50 85 ARG A C 1
ATOM 643 O O . ARG A 1 85 ? -1.587 0.383 20.177 1.00 90.50 85 ARG A O 1
ATOM 650 N N . TRP A 1 86 ? -0.487 0.999 18.319 1.00 89.75 86 TRP A N 1
ATOM 651 C CA . TRP A 1 86 ? 0.447 1.920 18.979 1.00 89.75 86 TRP A CA 1
ATOM 652 C C . TRP A 1 86 ? 0.113 3.386 18.757 1.00 89.75 86 TRP A C 1
ATOM 654 O O . TRP A 1 86 ? 0.684 4.256 19.407 1.00 89.75 86 TRP A O 1
ATOM 664 N N . VAL A 1 87 ? -0.784 3.667 17.818 1.00 91.44 87 VAL A N 1
ATOM 665 C CA . VAL A 1 87 ? -0.982 5.008 17.299 1.00 91.44 87 VAL A CA 1
ATOM 666 C C . VAL A 1 87 ? -2.427 5.464 17.507 1.00 91.44 87 VAL A C 1
ATOM 668 O O . VAL A 1 87 ? -3.369 4.690 17.335 1.00 91.44 87 VAL A O 1
ATOM 671 N N . SER A 1 88 ? -2.605 6.736 17.878 1.00 88.69 88 SER A N 1
ATOM 672 C CA . SER A 1 88 ? -3.924 7.321 18.134 1.00 88.69 88 SER A CA 1
ATOM 673 C C . SER A 1 88 ? -4.800 7.354 16.866 1.00 88.69 88 SER A C 1
ATOM 675 O O . SER A 1 88 ? -4.297 7.420 15.742 1.00 88.69 88 SER A O 1
ATOM 677 N N . PRO A 1 89 ? -6.139 7.340 16.996 1.00 84.81 89 PRO A N 1
ATOM 678 C CA . PRO A 1 89 ? -7.047 7.380 15.846 1.00 84.81 89 PRO A CA 1
ATOM 679 C C . PRO A 1 89 ? -7.176 8.775 15.204 1.00 84.81 89 PRO A C 1
ATOM 681 O O . PRO A 1 89 ? -7.957 8.949 14.257 1.00 84.81 89 PRO A O 1
ATOM 684 N N . GLU A 1 90 ? -6.456 9.767 15.725 1.00 90.00 90 GLU A N 1
ATOM 685 C CA . GLU A 1 90 ? -6.407 11.145 15.236 1.00 90.00 90 GLU A CA 1
ATOM 686 C C . GLU A 1 90 ? -5.670 11.249 13.894 1.00 90.00 90 GLU A C 1
ATOM 688 O O . GLU A 1 90 ? -5.092 10.280 13.403 1.00 90.00 90 GLU A O 1
ATOM 693 N N . LEU A 1 91 ? -5.699 12.429 13.266 1.00 90.75 91 LEU A N 1
ATOM 694 C CA . LEU A 1 91 ? -5.097 12.638 11.945 1.00 90.75 91 LEU A CA 1
ATOM 695 C C . LEU A 1 91 ? -3.616 12.247 11.915 1.00 90.75 91 LEU A C 1
ATOM 697 O O . LEU A 1 91 ? -3.226 11.447 11.065 1.00 90.75 91 LEU A O 1
ATOM 701 N N . LEU A 1 92 ? -2.821 12.768 12.856 1.00 92.38 92 LEU A N 1
ATOM 702 C CA . LEU A 1 92 ? -1.395 12.454 12.952 1.00 92.38 92 LEU A CA 1
ATOM 703 C C . LEU A 1 92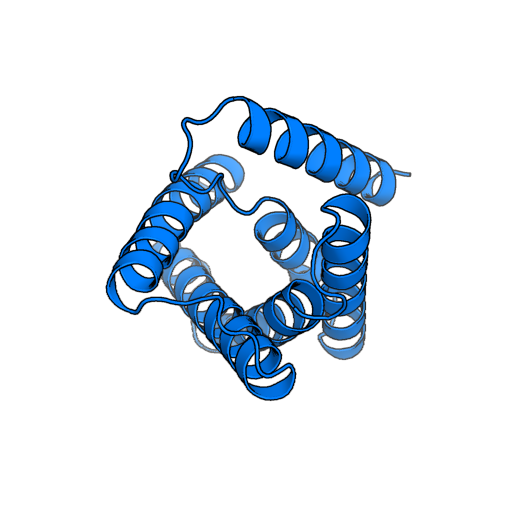 ? -1.187 10.945 13.057 1.00 92.38 92 LEU A C 1
ATOM 705 O O . LEU A 1 92 ? -0.369 10.370 12.344 1.00 92.38 92 LEU A O 1
ATOM 709 N N . GLY A 1 93 ? -1.989 10.291 13.889 1.00 93.69 93 GLY A N 1
ATOM 710 C CA . GLY A 1 93 ? -1.866 8.867 14.072 1.00 93.69 93 GLY A CA 1
ATOM 711 C C . GLY A 1 93 ? -2.251 8.035 12.841 1.00 93.69 93 GLY A C 1
ATOM 712 O O . GLY A 1 93 ? -1.570 7.077 12.477 1.00 93.69 93 GLY A O 1
ATOM 713 N N . ARG A 1 94 ? -3.272 8.455 12.091 1.00 92.38 94 ARG A N 1
ATOM 714 C CA . ARG A 1 94 ? -3.614 7.836 10.799 1.00 92.38 94 ARG A CA 1
ATOM 715 C C . ARG A 1 94 ? -2.510 7.998 9.763 1.00 92.38 94 ARG A C 1
ATOM 717 O O . ARG A 1 94 ? -2.310 7.074 8.977 1.00 92.38 94 ARG A O 1
ATOM 724 N N . VAL A 1 95 ? -1.844 9.153 9.739 1.00 95.31 95 VAL A N 1
ATOM 725 C CA . VAL A 1 95 ? -0.704 9.411 8.851 1.00 95.31 95 VAL A CA 1
ATOM 726 C C . VAL A 1 95 ? 0.466 8.516 9.242 1.00 95.31 95 VAL A C 1
ATOM 728 O O . VAL A 1 95 ? 0.989 7.816 8.385 1.00 95.31 95 VAL A O 1
ATOM 731 N N . LEU A 1 96 ? 0.824 8.445 10.526 1.00 96.06 96 LEU A N 1
ATOM 732 C CA . LEU A 1 96 ? 1.902 7.573 11.002 1.00 96.06 96 LEU A CA 1
ATOM 733 C C . LEU A 1 96 ? 1.621 6.093 10.708 1.00 96.06 96 LEU A C 1
ATOM 735 O O . LEU A 1 96 ? 2.507 5.387 10.232 1.00 96.06 96 LEU A O 1
ATOM 739 N N . ALA A 1 97 ? 0.384 5.630 10.910 1.00 96.12 97 ALA A N 1
ATOM 740 C CA . ALA A 1 97 ? 0.000 4.261 10.576 1.00 96.12 97 ALA A CA 1
ATOM 741 C C . ALA A 1 97 ? 0.088 3.974 9.070 1.00 96.12 97 ALA A C 1
ATOM 743 O O . ALA A 1 97 ? 0.526 2.893 8.678 1.00 96.12 97 ALA A O 1
ATOM 744 N N . PHE A 1 98 ? -0.290 4.939 8.228 1.00 97.06 98 PHE A N 1
ATOM 745 C CA . PHE A 1 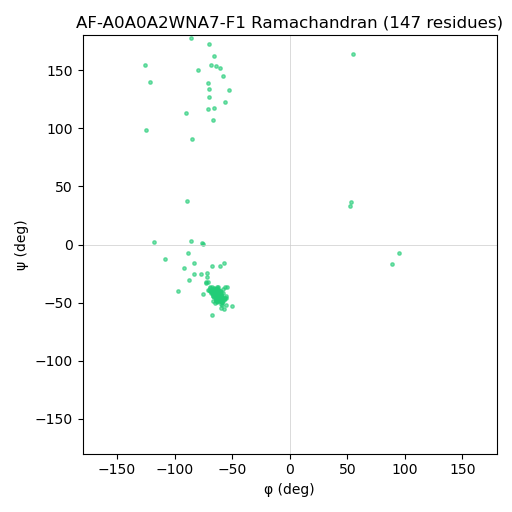98 ? -0.118 4.842 6.780 1.00 97.06 98 PHE A CA 1
ATOM 746 C C . PHE A 1 98 ? 1.363 4.792 6.390 1.00 97.06 98 PHE A C 1
ATOM 748 O O . PHE A 1 98 ? 1.751 3.911 5.630 1.00 97.06 98 PHE A O 1
ATOM 755 N N . LEU A 1 99 ? 2.197 5.691 6.924 1.00 97.75 99 LEU A N 1
ATOM 756 C CA . LEU A 1 99 ? 3.633 5.733 6.631 1.00 97.75 99 LEU A CA 1
ATOM 757 C C . LEU A 1 99 ? 4.314 4.423 7.032 1.00 97.75 99 LEU A C 1
ATOM 759 O O . LEU A 1 99 ? 5.087 3.868 6.257 1.00 97.75 99 LEU A O 1
ATOM 763 N N . TRP A 1 100 ? 3.974 3.886 8.204 1.00 98.00 100 TRP A N 1
ATOM 764 C CA . TRP A 1 100 ? 4.498 2.603 8.666 1.00 98.00 100 TRP A CA 1
ATOM 765 C C . TRP A 1 100 ? 4.078 1.443 7.754 1.00 98.00 100 TRP A C 1
ATOM 767 O O . TRP A 1 100 ? 4.900 0.607 7.381 1.00 98.00 100 TRP A O 1
ATOM 777 N N . ALA A 1 101 ? 2.814 1.424 7.329 1.00 98.38 101 ALA A N 1
ATOM 778 C CA . ALA A 1 101 ? 2.311 0.449 6.368 1.00 98.38 101 ALA A CA 1
ATOM 779 C C . ALA A 1 101 ? 2.990 0.576 4.995 1.00 98.38 101 ALA A C 1
ATOM 781 O O . ALA A 1 101 ? 3.317 -0.430 4.371 1.00 98.38 101 ALA A O 1
ATOM 782 N N . TYR A 1 102 ? 3.232 1.800 4.529 1.00 98.56 102 TYR A N 1
ATOM 783 C CA . TYR A 1 102 ? 3.881 2.076 3.251 1.00 98.56 102 TYR A CA 1
ATOM 784 C C . TYR A 1 102 ? 5.349 1.634 3.249 1.00 98.56 102 TYR A C 1
ATOM 786 O O . TYR A 1 102 ? 5.801 0.991 2.301 1.00 98.56 102 TYR A O 1
ATOM 794 N N . LEU A 1 103 ? 6.071 1.892 4.343 1.00 98.44 103 LEU A N 1
ATOM 795 C CA . LEU A 1 103 ? 7.422 1.369 4.553 1.00 98.44 103 LEU A CA 1
ATOM 796 C C . LEU A 1 103 ? 7.430 -0.162 4.544 1.00 98.44 103 LEU A C 1
ATOM 798 O O . LEU A 1 103 ? 8.251 -0.765 3.857 1.00 98.44 103 LEU A O 1
ATOM 802 N N . GLY A 1 104 ? 6.481 -0.793 5.243 1.00 98.56 104 GLY A N 1
ATOM 803 C CA . GLY A 1 104 ? 6.302 -2.245 5.206 1.00 98.56 104 GLY A CA 1
ATOM 804 C C . GLY A 1 104 ? 6.037 -2.763 3.791 1.00 98.56 104 GLY A C 1
ATOM 805 O O . GLY A 1 104 ? 6.622 -3.764 3.383 1.00 98.56 104 GLY A O 1
ATOM 806 N N . LYS A 1 105 ? 5.215 -2.053 3.011 1.00 98.56 105 LYS A N 1
ATOM 807 C CA . LYS A 1 105 ? 4.916 -2.410 1.622 1.00 98.56 105 LYS A CA 1
ATOM 808 C C . LYS A 1 105 ? 6.174 -2.436 0.764 1.00 98.56 105 LYS A C 1
ATOM 810 O O . LYS A 1 105 ? 6.448 -3.437 0.107 1.00 98.56 105 LYS A O 1
ATOM 815 N N . TRP A 1 106 ? 6.956 -1.363 0.805 1.00 97.62 106 TRP A N 1
ATOM 816 C CA . TRP A 1 106 ? 8.202 -1.274 0.050 1.00 97.62 106 TRP A CA 1
ATOM 817 C C . TRP A 1 106 ? 9.251 -2.275 0.526 1.00 97.62 106 TRP A C 1
ATOM 819 O O . TRP A 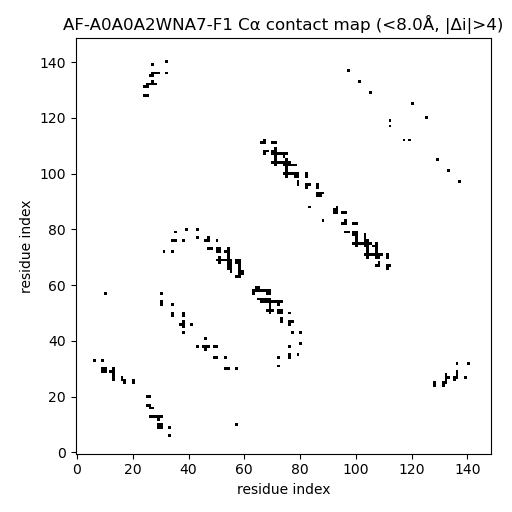1 106 ? 9.919 -2.880 -0.306 1.00 97.62 106 TRP A O 1
ATOM 829 N N . ALA A 1 107 ? 9.353 -2.531 1.833 1.00 97.75 107 ALA A N 1
ATOM 830 C CA . ALA A 1 107 ? 10.226 -3.577 2.359 1.00 97.75 107 ALA A CA 1
ATOM 831 C C . ALA A 1 107 ? 9.835 -4.969 1.830 1.00 97.75 107 ALA A C 1
ATOM 833 O O . ALA A 1 107 ? 10.703 -5.727 1.403 1.00 97.75 107 ALA A O 1
ATOM 834 N N . GLY A 1 108 ? 8.537 -5.292 1.802 1.00 97.81 108 GLY A N 1
ATOM 835 C CA . GLY A 1 108 ? 8.033 -6.549 1.243 1.00 97.81 108 GLY A CA 1
ATOM 836 C C . GLY A 1 108 ? 8.286 -6.675 -0.261 1.00 97.81 108 GLY A C 1
ATOM 837 O O . GLY A 1 108 ? 8.719 -7.727 -0.727 1.00 97.81 108 GLY A O 1
ATOM 838 N N . LEU A 1 109 ? 8.083 -5.591 -1.010 1.00 95.81 109 LEU A N 1
ATOM 839 C CA . LEU A 1 109 ? 8.351 -5.538 -2.447 1.00 95.81 109 LEU A CA 1
ATOM 840 C C . LEU A 1 109 ? 9.844 -5.733 -2.744 1.00 95.81 109 LEU A C 1
ATOM 842 O O . LEU A 1 109 ? 10.206 -6.562 -3.577 1.00 95.81 109 LEU A O 1
ATOM 846 N N . LEU A 1 110 ? 10.718 -5.026 -2.025 1.00 94.94 110 LEU A N 1
ATOM 847 C CA . LEU A 1 110 ? 12.172 -5.152 -2.144 1.00 94.94 110 LEU A CA 1
ATOM 848 C C . LEU A 1 110 ? 12.661 -6.554 -1.773 1.00 94.94 110 LEU A C 1
ATOM 850 O O . LEU A 1 110 ? 13.518 -7.102 -2.464 1.00 94.94 110 LEU A O 1
ATOM 854 N N . LEU A 1 111 ? 12.098 -7.153 -0.721 1.00 95.38 111 LEU A N 1
ATOM 855 C CA . LEU A 1 111 ? 12.402 -8.525 -0.324 1.00 95.38 111 LEU A CA 1
ATOM 856 C C . LEU A 1 111 ? 12.038 -9.517 -1.433 1.00 95.38 111 LEU A C 1
ATOM 858 O O . LEU A 1 111 ? 12.860 -10.359 -1.796 1.00 95.38 111 LEU A O 1
ATOM 862 N N . ALA A 1 112 ? 10.833 -9.403 -1.996 1.00 95.69 112 ALA A N 1
ATOM 863 C CA . ALA A 1 112 ? 10.391 -10.257 -3.094 1.00 95.69 112 ALA A CA 1
ATOM 864 C C . ALA A 1 112 ? 11.251 -10.059 -4.346 1.00 95.69 112 ALA A C 1
ATOM 866 O O . ALA A 1 112 ? 11.667 -11.033 -4.968 1.00 95.69 112 ALA A O 1
ATOM 867 N N . ALA A 1 113 ? 11.589 -8.819 -4.690 1.00 94.19 113 ALA A N 1
ATOM 868 C CA . ALA A 1 113 ? 12.456 -8.537 -5.823 1.00 94.19 113 ALA A CA 1
ATOM 869 C C . ALA A 1 113 ? 13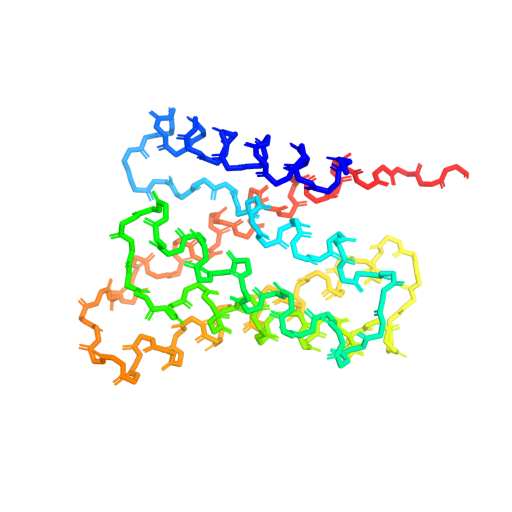.878 -9.075 -5.640 1.00 94.19 113 ALA A C 1
ATOM 871 O O . ALA A 1 113 ? 14.445 -9.632 -6.581 1.00 94.19 113 ALA A O 1
ATOM 872 N N . TYR A 1 114 ? 14.437 -8.956 -4.432 1.00 93.00 114 TYR A N 1
ATOM 873 C CA . TYR A 1 114 ? 15.715 -9.566 -4.080 1.00 93.00 114 TYR A CA 1
ATOM 874 C C 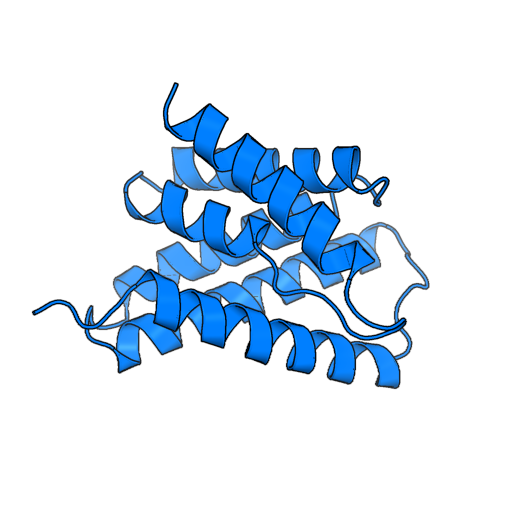. TYR A 1 114 ? 15.653 -11.089 -4.235 1.00 93.00 114 TYR A C 1
ATOM 876 O O . TYR A 1 114 ? 16.513 -11.679 -4.891 1.00 93.00 114 TYR A O 1
ATOM 884 N N . TRP A 1 115 ? 14.605 -11.720 -3.696 1.00 93.44 115 TRP A N 1
ATOM 885 C CA . TRP A 1 115 ? 14.400 -13.167 -3.774 1.00 93.44 115 TRP A CA 1
ATOM 886 C C . TRP A 1 115 ? 14.280 -13.662 -5.218 1.00 93.44 115 TRP A C 1
ATOM 888 O O . TRP A 1 115 ? 14.924 -14.635 -5.609 1.00 93.44 115 TRP A O 1
ATOM 898 N N . LEU A 1 116 ? 13.508 -12.946 -6.035 1.00 91.94 116 LEU A N 1
ATOM 899 C CA . LEU A 1 116 ? 13.327 -13.211 -7.462 1.00 91.94 116 LEU A CA 1
ATOM 900 C C . LEU A 1 116 ? 14.536 -12.780 -8.313 1.00 91.94 116 LEU A C 1
ATOM 902 O O . LEU A 1 116 ? 14.523 -12.964 -9.529 1.00 91.94 116 LEU A O 1
ATOM 906 N N . ARG A 1 117 ? 15.591 -12.233 -7.689 1.00 91.50 117 ARG A N 1
ATOM 907 C CA . ARG A 1 117 ? 16.820 -11.740 -8.336 1.00 91.50 117 ARG A CA 1
ATOM 908 C C . ARG A 1 117 ? 16.545 -10.742 -9.461 1.00 91.50 117 ARG A C 1
ATOM 910 O O . ARG A 1 117 ? 17.241 -10.719 -10.479 1.00 91.50 117 ARG A O 1
ATOM 917 N N . LEU A 1 118 ? 15.525 -9.911 -9.275 1.00 88.50 118 LEU A N 1
ATOM 918 C CA . LEU A 1 118 ? 15.122 -8.908 -10.245 1.00 88.50 118 LEU A CA 1
ATOM 919 C C . LEU A 1 118 ? 16.177 -7.803 -10.311 1.00 88.50 118 LEU A C 1
ATOM 921 O O . LEU A 1 118 ? 16.531 -7.194 -9.304 1.00 88.50 118 LEU A O 1
ATOM 925 N N . ARG A 1 119 ? 16.659 -7.505 -11.518 1.00 79.94 119 ARG A N 1
ATOM 926 C CA . ARG A 1 119 ? 17.602 -6.403 -11.777 1.00 79.94 119 ARG A CA 1
ATOM 927 C C . ARG A 1 119 ? 16.870 -5.092 -12.083 1.00 79.94 119 ARG A C 1
ATOM 929 O O . ARG A 1 119 ? 17.273 -4.350 -12.968 1.00 79.94 119 ARG A O 1
ATOM 936 N N . LEU A 1 120 ? 15.753 -4.851 -11.398 1.00 65.50 120 LEU A N 1
ATOM 937 C CA . LEU A 1 120 ? 14.790 -3.803 -11.759 1.00 65.50 120 LEU A CA 1
ATOM 938 C C . LEU A 1 120 ? 15.087 -2.438 -11.132 1.00 65.50 120 LEU A C 1
ATOM 940 O O . LEU A 1 120 ? 14.424 -1.463 -11.467 1.00 65.50 120 LEU A O 1
ATOM 944 N N . PHE A 1 121 ? 16.059 -2.346 -10.224 1.00 65.88 121 PHE A N 1
ATOM 945 C CA . PHE A 1 121 ? 16.211 -1.163 -9.385 1.00 65.88 121 PHE A CA 1
ATOM 946 C C . PHE A 1 121 ? 17.602 -0.560 -9.491 1.00 65.88 121 PHE A C 1
ATOM 948 O O . PHE A 1 121 ? 18.536 -0.982 -8.809 1.00 65.88 121 PHE A O 1
ATOM 955 N N . HIS A 1 122 ? 17.721 0.483 -10.309 1.00 75.38 122 HIS A N 1
ATOM 956 C CA . HIS A 1 122 ? 18.783 1.453 -10.095 1.00 75.38 122 HIS A CA 1
ATOM 957 C C . HIS A 1 122 ? 18.456 2.251 -8.818 1.00 75.38 122 HIS A C 1
ATOM 959 O O . HIS A 1 122 ? 17.307 2.678 -8.650 1.00 75.38 122 HIS A O 1
ATOM 965 N N . PRO A 1 123 ? 19.421 2.456 -7.901 1.00 73.06 123 PRO A N 1
ATOM 966 C CA . PRO A 1 123 ? 19.170 3.153 -6.635 1.00 73.06 123 PRO A CA 1
ATOM 967 C C . PRO A 1 123 ? 18.539 4.537 -6.830 1.00 73.06 123 PRO A C 1
ATOM 969 O O . PRO A 1 123 ? 17.647 4.934 -6.083 1.00 73.06 123 PRO A O 1
ATOM 972 N N . GLU A 1 124 ? 18.962 5.231 -7.886 1.00 73.75 124 GLU A N 1
ATOM 973 C CA . GLU A 1 124 ? 18.528 6.587 -8.224 1.00 73.75 124 GLU A CA 1
ATOM 974 C C . GLU A 1 124 ? 17.053 6.634 -8.640 1.00 73.75 124 GLU A C 1
ATOM 976 O O . GLU A 1 124 ? 16.296 7.489 -8.182 1.00 73.75 124 GLU A O 1
ATOM 981 N N . THR A 1 125 ? 16.602 5.654 -9.429 1.00 83.75 125 THR A N 1
ATOM 982 C CA . THR A 1 125 ? 15.191 5.541 -9.822 1.00 83.75 125 THR A CA 1
ATOM 983 C C . THR A 1 125 ? 14.315 5.082 -8.663 1.00 83.75 125 THR A C 1
ATOM 985 O O . THR A 1 125 ? 13.163 5.491 -8.560 1.00 83.75 125 THR A O 1
ATOM 988 N N . LEU A 1 126 ? 14.849 4.261 -7.753 1.00 88.62 126 LEU A N 1
ATOM 989 C CA . LEU A 1 126 ? 14.064 3.694 -6.661 1.00 88.62 126 LEU A CA 1
ATOM 990 C C . LEU A 1 126 ? 13.636 4.749 -5.641 1.00 88.62 126 LEU A C 1
ATOM 992 O O . LEU A 1 126 ? 12.487 4.740 -5.206 1.00 88.62 126 LEU A O 1
ATOM 996 N N . ALA A 1 127 ? 14.531 5.674 -5.290 1.00 90.56 127 ALA A N 1
ATOM 997 C CA . ALA A 1 127 ? 14.207 6.765 -4.376 1.00 90.56 127 ALA A CA 1
ATOM 998 C C . ALA A 1 127 ? 13.108 7.678 -4.945 1.00 90.56 127 ALA A C 1
ATOM 1000 O O . ALA A 1 127 ? 12.175 8.042 -4.226 1.00 90.56 127 ALA A O 1
ATOM 1001 N N . PHE A 1 128 ? 13.185 8.000 -6.242 1.00 92.06 128 PHE A N 1
ATOM 1002 C CA . PHE A 1 128 ? 12.155 8.780 -6.923 1.00 92.06 128 PHE A CA 1
ATOM 1003 C C . PHE A 1 128 ? 10.810 8.047 -6.948 1.00 92.06 128 PHE A C 1
ATOM 1005 O O . PHE A 1 128 ? 9.808 8.625 -6.535 1.00 92.06 128 PHE A O 1
ATOM 1012 N N . LEU A 1 129 ? 10.789 6.773 -7.359 1.00 92.69 129 LEU A N 1
ATOM 1013 C CA . LEU A 1 129 ? 9.565 5.964 -7.393 1.00 92.69 129 LEU A CA 1
ATOM 1014 C C . LEU A 1 129 ? 8.924 5.859 -6.005 1.00 92.69 129 LEU A C 1
ATOM 1016 O O . LEU A 1 129 ? 7.727 6.100 -5.859 1.00 92.69 129 LEU A O 1
ATOM 1020 N N . PHE A 1 130 ? 9.736 5.578 -4.981 1.00 94.81 130 PHE A N 1
ATOM 1021 C CA . PHE A 1 130 ? 9.298 5.524 -3.589 1.00 94.81 130 PHE A CA 1
ATOM 1022 C C . PHE A 1 130 ? 8.660 6.840 -3.145 1.00 94.81 130 PHE A C 1
ATOM 1024 O O . PHE A 1 130 ? 7.595 6.826 -2.529 1.00 94.81 130 PHE A O 1
ATOM 1031 N N . LEU A 1 131 ? 9.294 7.981 -3.424 1.00 95.50 131 LEU A N 1
ATOM 1032 C CA . LEU A 1 131 ? 8.808 9.274 -2.952 1.00 95.50 131 LEU A CA 1
ATOM 1033 C C . LEU A 1 131 ? 7.585 9.752 -3.743 1.00 95.50 131 LEU A C 1
ATOM 1035 O O . LEU A 1 131 ? 6.622 10.229 -3.145 1.00 95.50 131 LEU A O 1
ATOM 1039 N N . ALA A 1 132 ? 7.593 9.605 -5.067 1.00 95.25 132 ALA A N 1
ATOM 1040 C CA . ALA A 1 132 ? 6.483 10.006 -5.924 1.00 95.25 132 ALA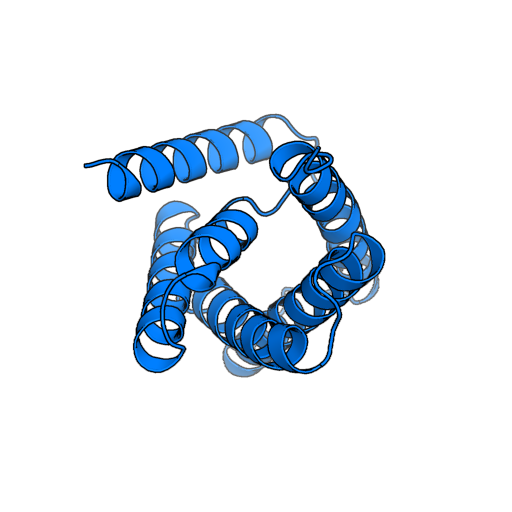 A CA 1
ATOM 1041 C C . ALA A 1 132 ? 5.212 9.209 -5.597 1.00 95.25 132 ALA A C 1
ATOM 1043 O O . ALA A 1 132 ? 4.157 9.797 -5.344 1.00 95.25 132 ALA A O 1
ATOM 1044 N N . GLU A 1 133 ? 5.324 7.882 -5.505 1.00 96.69 133 GLU A N 1
ATOM 1045 C CA . GLU A 1 133 ? 4.203 7.025 -5.128 1.00 96.69 133 GLU A CA 1
ATOM 1046 C C . GLU A 1 133 ? 3.730 7.332 -3.697 1.00 96.69 133 GLU A C 1
ATOM 1048 O O . GLU A 1 133 ? 2.520 7.386 -3.460 1.00 96.69 133 GLU A O 1
ATOM 1053 N N . LEU A 1 134 ? 4.642 7.621 -2.757 1.00 97.75 134 LEU A N 1
ATOM 1054 C CA . LEU A 1 134 ? 4.294 7.979 -1.378 1.00 97.75 134 LEU A CA 1
ATOM 1055 C C . LEU A 1 134 ? 3.406 9.218 -1.353 1.00 97.75 134 LEU A C 1
ATOM 1057 O O . LEU A 1 134 ? 2.345 9.205 -0.730 1.00 97.75 134 LEU A O 1
ATOM 1061 N N . LEU A 1 135 ? 3.843 10.286 -2.020 1.00 97.44 135 LEU A N 1
ATOM 1062 C CA . LEU A 1 135 ? 3.156 11.572 -2.009 1.00 97.44 135 LEU A CA 1
ATOM 1063 C C . LEU A 1 135 ? 1.769 11.462 -2.646 1.00 97.44 135 LEU A C 1
ATOM 1065 O O . LEU A 1 135 ? 0.786 11.902 -2.046 1.00 97.44 135 LEU A O 1
ATOM 1069 N N . LEU A 1 136 ? 1.669 10.824 -3.814 1.00 96.81 136 LEU A N 1
ATOM 1070 C CA . LEU A 1 136 ? 0.399 10.656 -4.522 1.00 96.81 136 LEU A CA 1
ATOM 1071 C C . LEU A 1 136 ? -0.565 9.748 -3.748 1.00 96.81 136 LEU A C 1
ATOM 1073 O O . LEU A 1 136 ? -1.745 10.074 -3.588 1.00 96.81 136 LEU A O 1
ATOM 1077 N N . THR A 1 137 ? -0.066 8.633 -3.213 1.00 97.81 137 THR A N 1
ATOM 1078 C CA . THR A 1 137 ? -0.887 7.668 -2.471 1.00 97.81 137 THR A CA 1
ATOM 1079 C C . THR A 1 137 ? -1.343 8.240 -1.128 1.00 97.81 137 THR A C 1
ATOM 1081 O O . THR A 1 137 ? -2.500 8.057 -0.747 1.00 97.81 137 THR A O 1
ATOM 1084 N N . LEU A 1 138 ? -0.480 8.979 -0.420 1.00 97.31 138 LEU A N 1
ATOM 1085 C CA . LEU A 1 138 ? -0.831 9.653 0.833 1.00 97.31 138 LEU A CA 1
ATOM 1086 C C . LEU A 1 138 ? -1.850 10.774 0.606 1.00 97.31 138 LEU A C 1
ATOM 1088 O O . LEU A 1 138 ? -2.821 10.870 1.357 1.00 97.31 138 LEU A O 1
ATOM 1092 N N . ALA A 1 139 ? -1.664 11.600 -0.428 1.00 96.31 139 ALA A N 1
ATOM 1093 C CA . ALA A 1 139 ? -2.615 12.654 -0.771 1.00 96.31 139 ALA A CA 1
ATOM 1094 C C . ALA A 1 139 ? -4.014 12.067 -1.009 1.00 96.31 139 ALA A C 1
ATOM 1096 O O . ALA A 1 139 ? -5.001 12.540 -0.440 1.00 96.31 139 ALA A O 1
ATOM 1097 N N . LEU A 1 140 ? -4.091 10.971 -1.768 1.00 95.81 140 LEU A N 1
ATOM 1098 C CA . LEU A 1 140 ? -5.348 10.281 -2.020 1.00 95.81 140 LEU A CA 1
ATOM 1099 C C . LEU A 1 140 ? -5.914 9.610 -0.758 1.00 95.81 140 LEU A C 1
ATOM 1101 O O . LEU A 1 140 ? -7.117 9.686 -0.510 1.00 95.81 140 LEU A O 1
ATOM 1105 N N . TYR A 1 141 ? -5.071 9.005 0.081 1.00 95.38 141 TYR A N 1
ATOM 1106 C CA . TYR A 1 141 ? -5.488 8.437 1.366 1.00 95.38 141 TYR A CA 1
ATOM 1107 C C . TYR A 1 141 ? -6.177 9.477 2.260 1.00 95.38 141 TYR A C 1
ATOM 1109 O O . TYR A 1 141 ? -7.237 9.202 2.832 1.00 95.38 141 TYR A O 1
ATOM 1117 N N . LEU A 1 142 ? -5.595 10.673 2.369 1.00 94.12 142 LEU A N 1
ATOM 1118 C CA . LEU A 1 142 ? -6.147 11.772 3.160 1.00 94.12 142 LEU A CA 1
ATOM 1119 C C . LEU A 1 142 ? -7.459 12.290 2.566 1.00 94.12 142 LEU A C 1
ATOM 1121 O O . LEU A 1 142 ? -8.429 12.472 3.307 1.00 94.12 142 LEU A O 1
ATOM 1125 N N . LEU A 1 143 ? -7.519 12.444 1.240 1.00 92.88 143 LEU A N 1
ATOM 1126 C CA . LEU A 1 143 ? -8.726 12.861 0.527 1.00 92.88 143 LEU A CA 1
ATOM 1127 C C . LEU A 1 143 ? -9.890 11.887 0.764 1.00 92.88 143 LEU A C 1
ATOM 1129 O O . LEU A 1 143 ? -10.998 12.310 1.086 1.00 92.88 143 LEU A O 1
ATOM 1133 N N . LEU A 1 144 ? -9.634 10.579 0.665 1.00 88.81 144 LEU A N 1
ATOM 1134 C CA . LEU A 1 144 ? -10.654 9.540 0.832 1.00 88.81 144 LEU A CA 1
ATOM 1135 C C . LEU A 1 144 ? -11.124 9.372 2.281 1.00 88.81 144 LEU A C 1
ATOM 1137 O O . LEU A 1 144 ? -12.222 8.862 2.511 1.00 88.81 144 LEU A O 1
ATOM 1141 N N . ARG A 1 145 ? -10.304 9.741 3.274 1.00 80.00 145 ARG A N 1
ATOM 1142 C CA . ARG A 1 145 ? -10.654 9.563 4.691 1.00 80.00 145 ARG A CA 1
ATOM 1143 C C . ARG A 1 145 ? -11.348 10.759 5.331 1.00 80.00 145 ARG A C 1
ATOM 1145 O O . ARG A 1 145 ? -12.022 10.516 6.331 1.00 80.00 145 ARG A O 1
ATOM 1152 N N . GLY A 1 146 ? -11.229 11.962 4.762 1.00 61.38 146 GLY A N 1
ATOM 1153 C CA . GLY A 1 146 ? -11.895 13.194 5.205 1.00 61.38 146 GLY A CA 1
ATOM 1154 C C . GLY A 1 146 ? -11.667 13.581 6.684 1.00 61.38 146 GLY A C 1
ATOM 1155 O O . GLY A 1 146 ? -11.242 12.769 7.514 1.00 61.38 146 GLY A O 1
ATOM 1156 N N . PRO A 1 147 ? -11.962 14.830 7.082 1.00 54.75 147 PRO A N 1
ATOM 1157 C CA . PRO A 1 147 ? -12.134 15.143 8.494 1.00 54.75 147 PRO A CA 1
ATOM 1158 C C . PRO A 1 147 ? -13.377 14.391 8.986 1.00 54.75 147 PRO A C 1
ATOM 1160 O O . PRO A 1 147 ? -14.482 14.613 8.490 1.00 54.75 147 PRO A O 1
ATOM 1163 N N . ARG A 1 148 ? -13.212 13.468 9.944 1.00 56.38 148 ARG A N 1
ATOM 1164 C CA . ARG A 1 148 ? -14.370 12.970 10.698 1.00 56.38 148 ARG A CA 1
ATOM 1165 C C . ARG A 1 148 ? -14.872 14.162 11.514 1.00 56.38 148 ARG A C 1
ATOM 1167 O O . ARG A 1 148 ? -14.146 14.593 12.405 1.00 56.38 148 ARG A O 1
ATOM 1174 N N . ARG A 1 149 ? -16.015 14.728 11.119 1.00 40.53 149 ARG A N 1
ATOM 1175 C CA . ARG A 1 149 ? -16.773 15.659 11.961 1.00 40.53 149 ARG A CA 1
ATOM 1176 C C . ARG A 1 149 ? -17.252 14.936 13.211 1.00 40.53 149 ARG A C 1
ATOM 1178 O O . ARG A 1 149 ? -17.547 13.723 13.087 1.00 40.53 149 ARG A O 1
#

Secondary structure (DSSP, 8-state):
-HHHHHHHHHHHHHHHHHHHSPTT-PPP-HHHHHHHHHHTTS-HHHHHHHHHHHHHHHHHHTT--TTHHHHHHHHHHHHHHHHHHHS-SSHHHHHHHHHHHHHHHHHHHHHHHHHTT-----HHHHHHHHHHHHHHHHHHHHHHH----

Sequence (149 aa):
MRTLALFLLTALAQAFLSGLLPDGLPPPDLYFLLALHLTARIPYYQGLPLALLLGLLQDLLGLGYLGLHGTGLLVGTYAFYAAQRWVSPELLGRVLAFLWAYLGKWAGLLLAAYWLRLRLFHPETLAFLFLAELLLTLALYLLLRGPRR

InterPro domains:
  IPR007227 Cell shape-determining protein MreD [TIGR03426] (3-144)

Organism: Thermus filiformis (NCBI:txid276)

Radius of gyration: 14.77 Å; Cα contacts (8 Å, |Δi|>4): 167; chains: 1; bounding box: 40×29×38 Å

Foldseek 3Di:
DVLVVLLVVLLVVLVVQCVVDDPLQHAADSLLVSLCVVLVPDDLVVSLVVQLVSQQVVCVSVVHDRRLQSQLSNQLSVQLVVLVVVFDPDPVSVLVSNVSSLVRSVVRNVVVCVVVVPPPDDPVSVVNNSVSNSVNNSVVSDVVVDPPD

Nearest PDB structures (foldseek):
  6gcs-assembly1_J  TM=4.074E-01  e=9.979E+00  Yarrowia lipolytica

pLDDT: mean 92.62, std 8.93, range [40.53, 98.69]

Solvent-accessible surface area (backbone atoms only — not comparable to full-atom values): 7836 Å² total; per-residue (Å²): 108,70,68,59,53,49,49,53,49,42,54,51,49,42,54,50,45,53,72,70,46,62,90,91,56,60,48,49,54,47,67,58,55,47,39,54,63,65,31,75,81,48,60,64,88,58,26,40,60,49,20,25,50,52,15,36,50,48,11,64,76,66,74,46,64,79,44,30,45,10,37,7,34,25,36,10,48,52,34,30,61,56,30,64,74,79,40,56,92,48,72,70,28,51,49,52,25,48,52,46,12,50,52,26,18,51,52,22,27,51,50,36,33,59,73,70,64,57,90,80,69,56,73,75,59,44,56,51,46,54,49,48,24,47,54,46,30,48,53,49,52,54,65,76,62,52,85,82,126